Protein AF-A0A2E1PNI4-F1 (afdb_monomer_lite)

Secondary structure (DSSP, 8-state):
------SSSHHHHHHHGGGG--------SEEEE-S-EEEEEEETTEEEEEEEEEES-SEEETT-EEEEEETTT--EEEEEEEEEEEEEE-TTS-EEEEEEEEETTT-SEEEEEEESEE-

Structure (mmCIF, N/CA/C/O backbone):
data_AF-A0A2E1PNI4-F1
#
_entry.id   AF-A0A2E1PNI4-F1
#
loop_
_atom_site.group_PDB
_atom_site.id
_atom_site.type_symbol
_atom_site.label_atom_id
_atom_site.label_alt_id
_atom_site.label_comp_id
_atom_site.label_asym_id
_atom_site.label_entity_id
_atom_site.label_seq_id
_atom_site.pdbx_PDB_ins_code
_atom_site.Cartn_x
_atom_site.Cartn_y
_atom_site.Cartn_z
_atom_site.occupancy
_atom_site.B_iso_or_equiv
_atom_site.auth_seq_id
_atom_site.auth_comp_id
_atom_site.auth_asym_id
_atom_site.auth_atom_id
_atom_site.pdbx_PDB_model_num
ATOM 1 N N . MET A 1 1 ? -57.025 35.288 38.189 1.00 38.97 1 MET A N 1
ATOM 2 C CA . MET A 1 1 ? -56.447 35.385 36.830 1.00 38.97 1 MET A CA 1
ATOM 3 C C . MET A 1 1 ? -55.110 34.663 36.853 1.00 38.97 1 MET A C 1
ATOM 5 O O . MET A 1 1 ? -54.258 35.015 37.658 1.00 38.97 1 MET A O 1
ATOM 9 N N . ILE A 1 2 ? -55.004 33.559 36.115 1.00 41.50 2 ILE A N 1
ATOM 10 C CA . ILE A 1 2 ? -53.955 32.546 36.283 1.00 41.50 2 ILE A CA 1
ATOM 11 C C . ILE A 1 2 ? -52.630 33.051 35.703 1.00 41.50 2 ILE A C 1
ATOM 13 O O . ILE A 1 2 ? -52.537 33.434 34.539 1.00 41.50 2 ILE A O 1
ATOM 17 N N . ARG A 1 3 ? -51.607 33.043 36.558 1.00 42.03 3 ARG A N 1
ATOM 18 C CA . ARG A 1 3 ? -50.210 33.385 36.285 1.00 42.03 3 ARG A CA 1
ATOM 19 C C . ARG A 1 3 ? -49.607 32.257 35.438 1.00 42.03 3 ARG A C 1
ATOM 21 O O . ARG A 1 3 ? -49.389 31.171 35.958 1.00 42.03 3 ARG A O 1
ATOM 28 N N . SER A 1 4 ? -49.366 32.488 34.148 1.00 42.75 4 SER A N 1
ATOM 29 C CA . SER A 1 4 ? -48.754 31.477 33.270 1.00 42.75 4 SER A CA 1
ATOM 30 C C . SER A 1 4 ? -47.277 31.782 33.043 1.00 42.75 4 SER A C 1
ATOM 32 O O . SER A 1 4 ? -46.899 32.606 32.215 1.00 42.75 4 SER A O 1
ATOM 34 N N . TYR A 1 5 ? -46.454 31.108 33.844 1.00 50.91 5 TYR A N 1
ATOM 35 C CA . TYR A 1 5 ? -44.999 31.034 33.766 1.00 50.91 5 TYR A CA 1
ATOM 36 C C . TYR A 1 5 ? -44.622 29.865 32.846 1.00 50.91 5 TYR A C 1
ATOM 38 O O . TYR A 1 5 ? -44.386 28.767 33.327 1.00 50.91 5 TYR A O 1
ATOM 46 N N . VAL A 1 6 ? -44.591 30.048 31.524 1.00 50.16 6 VAL A N 1
ATOM 47 C CA . VAL A 1 6 ? -43.992 29.048 30.617 1.00 50.16 6 VAL A CA 1
ATOM 48 C C . VAL A 1 6 ? -43.446 29.760 29.377 1.00 50.16 6 VAL A C 1
ATOM 50 O O . VAL A 1 6 ? -44.154 29.951 28.395 1.00 50.16 6 VAL A O 1
ATOM 53 N N . LYS A 1 7 ? -42.187 30.206 29.417 1.00 47.91 7 LYS A N 1
ATOM 54 C CA . LYS A 1 7 ? -41.491 30.741 28.225 1.00 47.91 7 LYS A CA 1
ATOM 55 C C . LYS A 1 7 ? -40.039 30.272 28.068 1.00 47.91 7 LYS A C 1
ATOM 57 O O . LYS A 1 7 ? -39.371 30.711 27.144 1.00 47.91 7 LYS A O 1
ATOM 62 N N . GLY A 1 8 ? -39.555 29.383 28.940 1.00 50.75 8 GLY A N 1
ATOM 63 C CA . GLY A 1 8 ? -38.146 28.961 28.958 1.00 50.75 8 GLY A CA 1
ATOM 64 C C . GLY A 1 8 ? -37.874 27.524 28.507 1.00 50.75 8 GLY A C 1
ATOM 65 O O . GLY A 1 8 ? -36.736 27.196 28.202 1.00 50.75 8 GLY A O 1
ATOM 66 N N . THR A 1 9 ? -38.884 26.653 28.453 1.00 52.91 9 THR A N 1
ATOM 67 C CA . THR A 1 9 ? -38.644 25.202 28.361 1.00 52.91 9 THR A CA 1
ATOM 68 C C . THR A 1 9 ? -38.426 24.682 26.940 1.00 52.91 9 THR A C 1
ATOM 70 O O . THR A 1 9 ? -37.750 23.677 26.775 1.00 52.91 9 THR A O 1
ATOM 73 N N . TYR A 1 10 ? -38.935 25.360 25.906 1.00 53.97 10 TYR A N 1
ATOM 74 C CA . TYR A 1 10 ? -38.826 24.886 24.515 1.00 53.97 10 TYR A CA 1
ATOM 75 C C . TYR A 1 10 ? -37.471 25.178 23.852 1.00 53.97 10 TYR A C 1
ATOM 77 O O . TYR A 1 10 ? -37.061 24.448 22.955 1.00 53.97 10 TYR A O 1
ATOM 85 N N . LEU A 1 11 ? -36.745 26.201 24.317 1.00 53.97 11 LEU A N 1
ATOM 86 C CA . LEU A 1 11 ? -35.419 26.553 23.787 1.00 53.97 11 LEU A CA 1
ATOM 87 C C . LEU A 1 11 ? -34.335 25.534 24.173 1.00 53.97 11 LEU A C 1
ATOM 89 O O . LEU A 1 11 ? -33.360 25.376 23.446 1.00 53.97 11 LEU A O 1
ATOM 93 N N . PHE A 1 12 ? -34.528 24.801 25.273 1.00 55.56 12 PHE A N 1
ATOM 94 C CA . PHE A 1 12 ? -33.578 23.787 25.734 1.00 55.56 12 PHE A CA 1
ATOM 95 C C . PHE A 1 12 ? -33.604 22.514 24.867 1.00 55.56 12 PHE A C 1
ATOM 97 O O . PHE A 1 12 ? -32.563 21.915 24.612 1.00 55.56 12 PHE A O 1
ATOM 104 N N . TYR A 1 13 ? -34.774 22.131 24.341 1.00 55.56 13 TYR A N 1
ATOM 105 C CA . TYR A 1 13 ? -34.920 20.925 23.513 1.00 55.56 13 TYR A CA 1
ATOM 106 C C . TYR A 1 13 ? -34.339 21.078 22.102 1.00 55.56 13 TYR A C 1
ATOM 108 O O . TYR A 1 13 ? -33.842 20.103 21.544 1.00 55.56 13 TYR A O 1
ATOM 116 N N . ILE A 1 14 ? -34.334 22.294 21.544 1.00 58.03 14 ILE A N 1
ATOM 117 C CA . ILE A 1 14 ? -33.698 22.571 20.244 1.00 58.03 14 ILE A CA 1
ATOM 118 C C . ILE A 1 14 ? -32.174 22.423 20.352 1.00 58.03 14 ILE A C 1
ATOM 120 O O . ILE A 1 14 ? -31.546 21.898 19.440 1.00 58.03 14 ILE A O 1
ATOM 124 N N . PHE A 1 15 ? -31.582 22.814 21.484 1.00 54.69 15 PHE A N 1
ATOM 125 C CA . PHE A 1 15 ? -30.140 22.688 21.713 1.00 54.69 15 PHE A CA 1
ATOM 126 C C . PHE A 1 15 ? -29.693 21.228 21.899 1.00 54.69 15 PHE A C 1
ATOM 128 O O . PHE A 1 15 ? -28.596 20.858 21.490 1.00 54.69 15 PHE A O 1
ATOM 135 N N . LEU A 1 16 ? -30.559 20.376 22.460 1.00 54.97 16 LEU A N 1
ATOM 136 C CA . LEU A 1 16 ? -30.258 18.960 22.689 1.00 54.97 16 LEU A CA 1
ATOM 137 C C .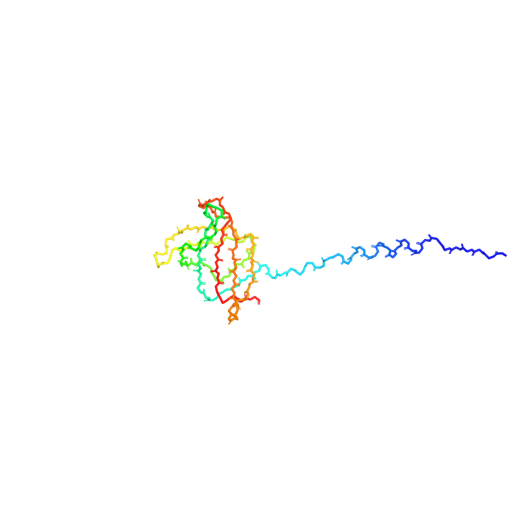 LEU A 1 16 ? -30.252 18.127 21.391 1.00 54.97 16 LEU A C 1
ATOM 139 O O . LEU A 1 16 ? -29.543 17.128 21.309 1.00 54.97 16 LEU A O 1
ATOM 143 N N . ALA A 1 17 ? -30.988 18.559 20.361 1.00 56.94 17 ALA A N 1
ATOM 144 C CA . ALA A 1 17 ? -31.028 17.892 19.058 1.00 56.94 17 ALA A CA 1
ATOM 145 C C . ALA A 1 17 ? -29.733 18.066 18.236 1.00 56.94 17 ALA A C 1
ATOM 147 O O . ALA A 1 17 ? -29.477 17.274 17.333 1.00 56.94 17 ALA A O 1
ATOM 148 N N . PHE A 1 18 ? -28.891 19.055 18.566 1.00 55.34 18 PHE A N 1
ATOM 149 C CA . PHE A 1 18 ? -27.601 19.272 17.896 1.00 55.34 18 PHE A CA 1
ATOM 150 C C . PHE A 1 18 ? -26.469 18.375 18.418 1.00 55.34 18 PHE A C 1
ATOM 152 O O . PHE A 1 18 ? -25.446 18.254 17.752 1.00 55.34 18 PHE A O 1
ATOM 159 N N . LEU A 1 19 ? -26.637 17.713 19.569 1.00 52.59 19 LEU A N 1
ATOM 160 C CA . LEU A 1 19 ? -25.599 16.847 20.149 1.00 52.59 19 LEU A CA 1
ATOM 161 C C . LEU A 1 19 ? -25.609 15.412 19.598 1.00 52.59 19 LEU A C 1
ATOM 163 O O . LEU A 1 19 ? -24.754 14.615 19.967 1.00 52.59 19 LEU A O 1
ATOM 167 N N . ILE A 1 20 ? -26.544 15.082 18.703 1.00 52.91 20 ILE A N 1
ATOM 168 C CA . ILE A 1 20 ? -26.611 13.779 18.018 1.00 52.91 20 ILE A CA 1
ATOM 169 C C . ILE A 1 20 ? -25.896 13.831 16.652 1.00 52.91 20 ILE A C 1
ATOM 171 O O . ILE A 1 20 ? -26.121 12.973 15.798 1.00 52.91 20 ILE A O 1
ATOM 175 N N . SER A 1 21 ? -25.056 14.849 16.408 1.00 48.41 21 SER A N 1
ATOM 176 C CA . SER A 1 21 ? -24.229 14.909 15.198 1.00 48.41 21 SER A CA 1
ATOM 177 C C . SER A 1 21 ? -23.370 13.649 15.090 1.00 48.41 21 SER A C 1
ATOM 179 O O . SER A 1 21 ? -22.818 13.219 16.101 1.00 48.41 21 SER A O 1
ATOM 181 N N . CYS A 1 22 ? -23.284 13.092 13.876 1.00 55.47 22 CYS A N 1
ATOM 182 C CA . CYS A 1 22 ? -22.566 11.878 13.488 1.00 55.47 22 CYS A CA 1
ATOM 183 C C . CYS A 1 22 ? -21.552 11.365 14.517 1.00 55.47 22 CYS A C 1
ATOM 185 O O . CYS A 1 22 ? -20.445 11.885 14.632 1.00 55.47 22 CYS A O 1
ATOM 187 N N . SER A 1 23 ? -21.897 10.258 15.174 1.00 48.69 23 SER A N 1
ATOM 188 C CA . SER A 1 23 ? -20.887 9.264 15.521 1.00 48.69 23 SER A CA 1
ATOM 189 C C . SER A 1 23 ? -20.300 8.779 14.199 1.00 48.69 23 SER A C 1
ATOM 191 O O . SER A 1 23 ? -20.839 7.863 13.577 1.00 48.69 23 SER A O 1
ATOM 193 N N . GLU A 1 24 ? -19.245 9.437 13.730 1.00 50.84 24 GLU A N 1
ATOM 194 C CA . GLU A 1 24 ? -18.378 8.884 12.703 1.00 50.84 24 GLU A CA 1
ATOM 195 C C . GLU A 1 24 ? -17.905 7.549 13.278 1.00 50.84 24 GLU A C 1
ATOM 197 O O . GLU A 1 24 ? -17.204 7.509 14.292 1.00 50.84 24 GLU A O 1
ATOM 202 N N . ASN A 1 25 ? -18.417 6.439 12.732 1.00 47.16 25 ASN A N 1
ATOM 203 C CA . ASN A 1 25 ? -17.861 5.131 13.029 1.00 47.16 25 ASN A CA 1
ATOM 204 C C . ASN A 1 25 ? -16.380 5.277 12.707 1.00 47.16 25 ASN A C 1
ATOM 206 O O . ASN A 1 25 ? -16.038 5.400 11.531 1.00 47.16 25 ASN A O 1
ATOM 210 N N . GLN A 1 26 ? -15.523 5.327 13.728 1.00 49.75 26 GLN A N 1
ATOM 211 C CA . GLN A 1 26 ? -14.089 5.194 13.536 1.00 49.75 26 GLN A CA 1
ATOM 212 C C . GLN A 1 26 ? -13.894 3.776 13.013 1.00 49.75 26 GLN A C 1
ATOM 214 O O . GLN A 1 26 ? -13.717 2.825 13.775 1.00 49.75 26 GLN A O 1
ATOM 219 N N . ALA A 1 27 ? -14.068 3.609 11.702 1.00 55.31 27 ALA A N 1
ATOM 220 C CA . ALA A 1 27 ? -13.713 2.400 11.005 1.00 55.31 27 ALA A CA 1
ATOM 221 C C . ALA A 1 27 ? -12.268 2.139 11.408 1.00 55.31 27 ALA A C 1
ATOM 223 O O . ALA A 1 27 ? -11.451 3.046 11.302 1.00 55.31 27 ALA A O 1
ATOM 224 N N . SER A 1 28 ? -11.984 0.948 11.945 1.00 62.88 28 SER A N 1
ATOM 225 C CA . SER A 1 28 ? -10.638 0.573 12.385 1.00 62.88 28 SER A CA 1
ATOM 226 C C . SER A 1 28 ? -9.610 1.104 11.386 1.00 62.88 28 SER A C 1
ATOM 228 O O . SER A 1 28 ? -9.592 0.648 10.238 1.00 62.88 28 SER A O 1
ATOM 230 N N . ASN A 1 29 ? -8.793 2.070 11.822 1.00 81.19 29 ASN A N 1
ATOM 231 C CA . ASN A 1 29 ? -7.776 2.734 10.998 1.00 81.19 29 ASN A CA 1
ATOM 232 C C . ASN A 1 29 ? -6.622 1.798 10.643 1.00 81.19 29 ASN A C 1
ATOM 234 O O . ASN A 1 29 ? -5.682 2.220 9.984 1.00 81.19 29 ASN A O 1
ATOM 238 N N . LYS A 1 30 ? -6.705 0.544 11.094 1.00 91.56 30 LYS A N 1
ATOM 239 C CA . LYS A 1 30 ? -5.782 -0.538 10.828 1.00 91.56 30 LYS A CA 1
ATOM 240 C C . LYS A 1 30 ? -6.417 -1.574 9.910 1.00 91.56 30 LYS A C 1
ATOM 242 O O . LYS A 1 30 ? -7.601 -1.906 10.057 1.00 91.56 30 LYS A O 1
ATOM 247 N N . VAL A 1 31 ? -5.603 -2.123 9.017 1.00 94.81 31 VAL A N 1
ATOM 248 C CA . VAL A 1 31 ? -5.930 -3.297 8.211 1.00 94.81 31 VAL A CA 1
ATOM 249 C C . VAL A 1 31 ? -4.751 -4.258 8.135 1.00 94.81 31 VAL A C 1
ATOM 251 O O . VAL A 1 31 ? -3.599 -3.848 8.258 1.00 94.81 31 VAL A O 1
ATOM 254 N N . SER A 1 32 ? -5.048 -5.536 7.938 1.00 96.50 32 SER A N 1
ATOM 255 C CA . SER A 1 32 ? -4.079 -6.590 7.626 1.00 96.50 32 SER A CA 1
ATOM 256 C C . SER A 1 32 ? -4.514 -7.347 6.380 1.00 96.50 32 SER A C 1
ATOM 258 O O . SER A 1 32 ? -5.693 -7.314 6.032 1.00 96.50 32 SER A O 1
ATOM 260 N N . TRP A 1 33 ? -3.587 -8.016 5.708 1.00 96.38 33 TRP A N 1
ATOM 261 C CA . TRP A 1 33 ? -3.852 -8.786 4.494 1.00 96.38 33 TRP A CA 1
ATOM 262 C C . TRP A 1 33 ? -2.942 -10.012 4.423 1.00 96.38 33 TRP A C 1
ATOM 264 O O . TRP A 1 33 ? -1.850 -10.022 4.994 1.00 96.38 33 TRP A O 1
ATOM 274 N N . GLU A 1 34 ? -3.404 -11.041 3.718 1.00 96.31 34 GLU A N 1
ATOM 275 C CA . GLU A 1 34 ? -2.645 -12.278 3.477 1.00 96.31 34 GLU A CA 1
ATOM 276 C C . GLU A 1 34 ? -2.380 -12.527 1.985 1.00 96.31 34 GLU A C 1
ATOM 278 O O . GLU A 1 34 ? -1.533 -13.353 1.644 1.00 96.31 34 GLU A O 1
ATOM 283 N N . GLY A 1 35 ? -3.089 -11.812 1.107 1.00 94.12 35 GLY A N 1
ATOM 284 C CA . GLY A 1 35 ? -3.041 -12.008 -0.334 1.00 94.12 35 GLY A CA 1
ATOM 285 C C . GLY A 1 35 ? -2.033 -11.113 -1.051 1.00 94.12 35 GLY A C 1
ATOM 286 O O . GLY A 1 35 ? -1.283 -10.333 -0.457 1.00 94.12 35 GLY A O 1
ATOM 287 N N . ASP A 1 36 ? -2.055 -11.221 -2.378 1.00 94.44 36 ASP A N 1
ATOM 288 C CA . ASP A 1 36 ? -1.151 -10.494 -3.265 1.00 94.44 36 ASP A CA 1
ATOM 289 C C . ASP A 1 36 ? -1.348 -8.976 -3.202 1.00 94.44 36 ASP A C 1
ATOM 291 O O . ASP A 1 36 ? -2.439 -8.471 -2.908 1.00 94.44 36 ASP A O 1
ATOM 295 N N . SER A 1 37 ? -0.277 -8.253 -3.535 1.00 95.31 37 SER A N 1
ATOM 296 C CA . SER A 1 37 ? -0.230 -6.793 -3.540 1.00 95.31 37 SER A CA 1
ATOM 297 C C . SER A 1 37 ? 0.117 -6.255 -4.929 1.00 95.31 37 SER A C 1
ATOM 299 O O . SER A 1 37 ? 1.043 -6.739 -5.581 1.00 95.31 37 SER A O 1
ATOM 301 N N . PHE A 1 38 ? -0.604 -5.227 -5.373 1.00 95.62 38 PHE A N 1
ATOM 302 C CA . PHE A 1 38 ? -0.411 -4.586 -6.675 1.00 95.62 38 PHE A CA 1
ATOM 303 C C . PHE A 1 38 ? -0.254 -3.084 -6.505 1.00 95.62 38 PHE A C 1
ATOM 305 O O . PHE A 1 38 ? -1.102 -2.438 -5.885 1.00 95.62 38 PHE A O 1
ATOM 312 N N . TYR A 1 39 ? 0.815 -2.528 -7.069 1.00 94.62 39 TYR A N 1
ATOM 313 C CA . TYR A 1 39 ? 1.046 -1.096 -7.025 1.00 94.62 39 TYR A CA 1
ATOM 314 C C . TYR A 1 39 ? 0.284 -0.383 -8.138 1.00 94.62 39 TYR A C 1
ATOM 316 O O . TYR A 1 39 ? 0.311 -0.808 -9.294 1.00 94.62 39 TYR A O 1
ATOM 324 N N . VAL A 1 40 ? -0.405 0.697 -7.775 1.00 94.19 40 VAL A N 1
ATOM 325 C CA . VAL A 1 40 ? -1.142 1.547 -8.699 1.00 94.19 40 VAL A CA 1
ATOM 326 C C . VAL A 1 40 ? -0.623 2.970 -8.590 1.00 94.19 40 VAL A C 1
ATOM 328 O O . VAL A 1 40 ? -0.806 3.635 -7.566 1.00 94.19 40 VAL A O 1
ATOM 331 N N . ASN A 1 41 ? 0.003 3.439 -9.666 1.00 90.06 41 ASN A N 1
ATOM 332 C CA . ASN A 1 41 ? 0.475 4.811 -9.774 1.00 90.06 41 ASN A CA 1
ATOM 333 C C . ASN A 1 41 ? -0.572 5.681 -10.486 1.00 90.06 41 ASN A C 1
ATOM 335 O O . ASN A 1 41 ? -1.405 5.190 -11.259 1.00 90.06 41 ASN A O 1
ATOM 339 N N . ARG A 1 42 ? -0.523 6.985 -10.208 1.00 86.44 42 ARG A N 1
ATOM 340 C CA . ARG A 1 42 ? -1.212 8.009 -10.986 1.00 86.44 42 ARG A CA 1
ATOM 341 C C . ARG A 1 42 ? -0.299 8.567 -12.078 1.00 86.44 42 ARG A C 1
ATOM 343 O O . ARG A 1 42 ? 0.659 9.279 -11.782 1.00 86.44 42 ARG A O 1
ATOM 350 N N . GLU A 1 43 ? -0.696 8.380 -13.329 1.00 83.88 43 GLU A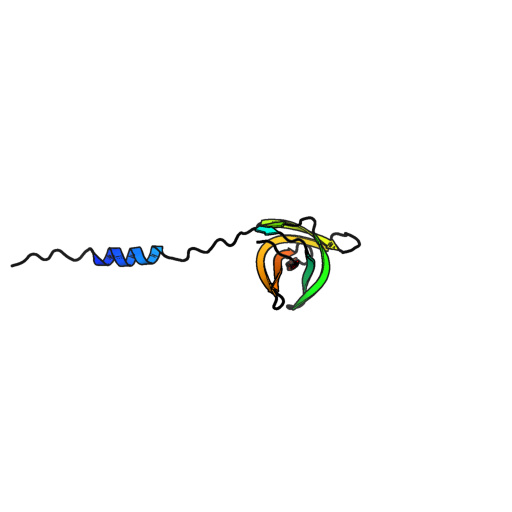 N 1
ATOM 351 C CA . GLU A 1 43 ? -0.017 8.886 -14.522 1.00 83.88 43 GLU A CA 1
ATOM 352 C C . GLU A 1 43 ? -1.008 9.614 -15.435 1.00 83.88 43 GLU A C 1
ATOM 354 O O . GLU A 1 43 ? -2.001 9.036 -15.869 1.00 83.88 43 GLU A O 1
ATOM 359 N N . ASN A 1 44 ? -0.730 10.881 -15.771 1.00 84.94 44 ASN A N 1
ATOM 360 C CA . ASN A 1 44 ? -1.576 11.701 -16.658 1.00 84.94 44 ASN A CA 1
ATOM 361 C C . ASN A 1 44 ? -3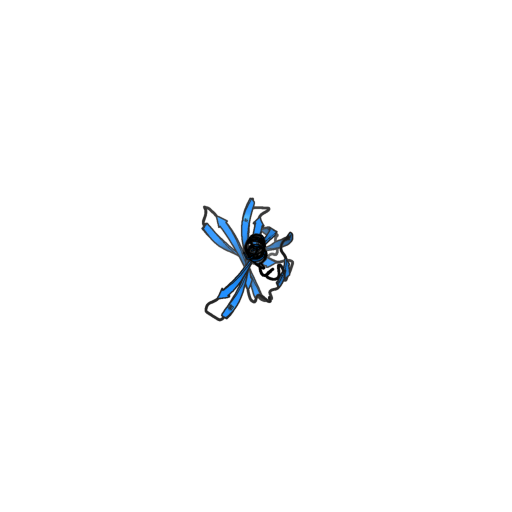.067 11.709 -16.259 1.00 84.94 44 ASN A C 1
ATOM 363 O O . ASN A 1 44 ? -3.941 11.574 -17.109 1.00 84.94 44 ASN A O 1
ATOM 367 N N . ASP A 1 45 ? -3.344 11.845 -14.959 1.00 82.56 45 ASP A N 1
ATOM 368 C CA . ASP A 1 45 ? -4.694 11.811 -14.370 1.00 82.56 45 ASP A CA 1
ATOM 369 C C . ASP A 1 45 ? -5.442 10.470 -14.463 1.00 82.56 45 ASP A C 1
ATOM 371 O O . ASP A 1 45 ? -6.616 10.390 -14.099 1.00 82.56 45 ASP A O 1
ATOM 375 N N . GLU A 1 46 ? -4.755 9.393 -14.840 1.00 86.25 46 GLU A N 1
ATOM 376 C CA . GLU A 1 46 ? -5.279 8.030 -14.821 1.00 86.25 46 GLU A CA 1
ATOM 377 C C . GLU A 1 46 ? -4.533 7.179 -13.789 1.00 86.25 46 GLU A C 1
ATOM 379 O O . GLU A 1 46 ? -3.324 7.309 -13.615 1.00 86.25 46 GLU A O 1
ATOM 384 N N . TYR A 1 47 ? -5.249 6.277 -13.115 1.00 84.94 47 TYR A N 1
ATOM 385 C CA . TYR A 1 47 ? -4.632 5.276 -12.245 1.00 84.94 47 TYR A CA 1
ATOM 386 C C . TYR A 1 47 ? -4.375 3.994 -13.028 1.00 84.94 47 TYR A C 1
ATOM 388 O O . TYR A 1 47 ? -5.302 3.427 -13.617 1.00 84.94 47 TYR A O 1
ATOM 396 N N . LYS A 1 48 ? -3.123 3.534 -13.031 1.00 85.44 48 LYS A N 1
ATOM 397 C CA . LYS A 1 48 ? -2.692 2.337 -13.761 1.00 85.44 48 LYS A CA 1
ATOM 398 C C . LYS A 1 48 ? -1.981 1.384 -12.824 1.00 85.44 48 LYS A C 1
ATOM 400 O O . LYS A 1 48 ? -1.138 1.793 -12.031 1.00 85.44 48 LYS A O 1
ATOM 405 N N . ILE A 1 49 ? -2.365 0.109 -12.902 1.00 84.75 49 ILE A N 1
ATOM 406 C CA . ILE A 1 49 ? -1.619 -0.954 -12.232 1.00 84.75 49 ILE A CA 1
ATOM 407 C C . ILE A 1 49 ? -0.265 -1.019 -12.922 1.00 84.75 49 ILE A C 1
ATOM 409 O O .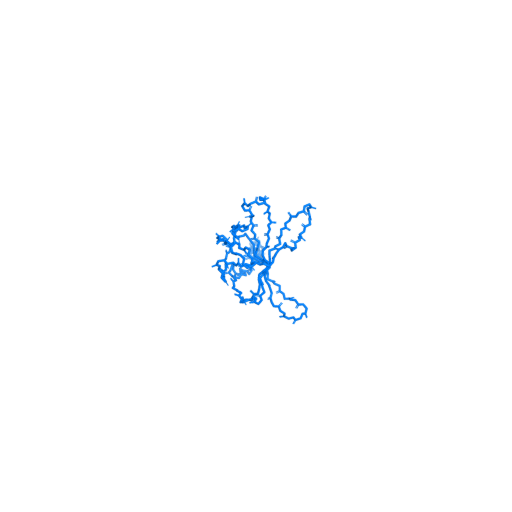 ILE A 1 49 ? -0.208 -1.266 -14.126 1.00 84.75 49 ILE A O 1
ATOM 413 N N . ASP A 1 50 ? 0.783 -0.779 -12.150 1.00 78.12 50 ASP A N 1
ATOM 414 C CA . ASP A 1 50 ? 2.148 -0.736 -12.650 1.00 78.12 50 ASP A CA 1
ATOM 415 C C . ASP A 1 50 ? 2.766 -2.139 -12.537 1.00 78.12 50 ASP A C 1
ATOM 417 O O . ASP A 1 50 ? 3.032 -2.796 -13.544 1.00 78.12 50 ASP A O 1
ATOM 421 N N . TYR A 1 51 ? 2.850 -2.680 -11.312 1.00 78.12 51 TYR A N 1
ATOM 422 C CA . TYR A 1 51 ? 3.473 -3.983 -11.044 1.00 78.12 51 TYR A CA 1
ATOM 423 C C . TYR A 1 51 ? 2.806 -4.762 -9.905 1.00 78.12 51 TYR A C 1
ATOM 425 O O . TYR A 1 51 ? 2.174 -4.198 -9.007 1.00 78.12 51 TYR A O 1
ATOM 433 N N . SER A 1 52 ? 3.015 -6.083 -9.907 1.00 92.31 52 SER A N 1
ATOM 434 C CA . SER A 1 52 ? 2.917 -6.885 -8.682 1.00 92.31 52 SER A CA 1
ATOM 435 C C . SER A 1 52 ? 4.061 -6.493 -7.755 1.00 92.31 52 SER A C 1
ATOM 437 O O . SER A 1 52 ? 5.197 -6.335 -8.203 1.00 92.31 52 SER A O 1
ATOM 439 N N . VAL A 1 53 ? 3.774 -6.355 -6.465 1.00 94.38 53 VAL A N 1
ATOM 440 C CA . VAL A 1 53 ? 4.742 -5.848 -5.490 1.00 94.38 53 VAL A CA 1
ATOM 441 C C . VAL A 1 53 ? 4.792 -6.700 -4.239 1.00 94.38 53 VAL A C 1
ATOM 443 O O . VAL A 1 53 ? 3.865 -7.439 -3.919 1.00 94.38 53 VAL A O 1
ATOM 446 N N . THR A 1 54 ? 5.900 -6.583 -3.519 1.00 94.19 54 THR A N 1
ATOM 447 C CA . THR A 1 54 ? 6.028 -7.065 -2.143 1.00 94.19 54 THR A CA 1
ATOM 448 C C . THR A 1 54 ? 6.046 -5.862 -1.210 1.00 94.19 54 THR A C 1
ATOM 450 O O . THR A 1 54 ? 6.648 -4.843 -1.534 1.00 94.19 54 THR A O 1
ATOM 453 N N . LEU A 1 55 ? 5.399 -5.976 -0.054 1.00 94.12 55 LEU A N 1
ATOM 454 C CA . LEU A 1 55 ? 5.439 -4.969 1.008 1.00 94.12 55 LEU A CA 1
ATOM 455 C C . LEU A 1 55 ? 6.319 -5.479 2.157 1.00 94.12 55 LEU A C 1
ATOM 457 O O . LEU A 1 55 ? 6.393 -6.686 2.389 1.00 94.12 55 LEU A O 1
ATOM 461 N N . ASP A 1 56 ? 6.982 -4.580 2.888 1.00 93.25 56 ASP A N 1
ATOM 462 C CA . ASP A 1 56 ? 7.736 -4.934 4.108 1.00 93.25 56 ASP A CA 1
ATOM 463 C C . ASP A 1 56 ? 6.842 -5.330 5.290 1.00 93.25 56 ASP A C 1
ATOM 465 O O . ASP A 1 56 ? 7.324 -5.870 6.289 1.00 93.25 56 ASP A O 1
ATOM 469 N N . VAL A 1 57 ? 5.540 -5.080 5.175 1.00 94.31 57 VAL A N 1
ATOM 470 C CA . VAL A 1 57 ? 4.534 -5.344 6.200 1.00 94.31 57 VAL A CA 1
ATOM 471 C C . VAL A 1 57 ? 3.345 -6.117 5.630 1.00 94.31 57 VAL A C 1
ATOM 473 O O . VAL A 1 57 ? 3.065 -6.071 4.437 1.00 94.31 57 VAL A O 1
ATOM 476 N N . THR A 1 58 ? 2.605 -6.795 6.509 1.00 95.50 58 THR A N 1
ATOM 477 C CA . THR A 1 58 ? 1.308 -7.442 6.207 1.00 95.50 58 THR A CA 1
ATOM 478 C C . THR A 1 58 ? 0.136 -6.775 6.934 1.00 95.50 58 THR A C 1
ATOM 480 O O . THR A 1 58 ? -0.989 -7.276 6.947 1.00 95.50 58 THR A O 1
ATOM 483 N N . SER A 1 59 ? 0.395 -5.644 7.594 1.00 95.88 59 SER A N 1
ATOM 484 C CA . SER A 1 59 ? -0.623 -4.808 8.222 1.00 95.88 59 SER A CA 1
ATOM 485 C C . SER A 1 59 ? -0.160 -3.362 8.286 1.00 95.88 59 SER A C 1
ATOM 487 O O . SER A 1 59 ? 1.033 -3.110 8.440 1.00 95.88 59 SER A O 1
ATOM 489 N N . THR A 1 60 ? -1.094 -2.421 8.225 1.00 95.62 60 THR A N 1
ATOM 490 C CA . THR A 1 60 ? -0.806 -0.987 8.289 1.00 95.62 60 THR A CA 1
ATOM 491 C C . THR A 1 60 ? -1.943 -0.232 8.956 1.00 95.62 60 THR A C 1
ATOM 493 O O . THR A 1 60 ? -3.067 -0.734 9.044 1.00 95.62 60 THR A O 1
ATOM 496 N N . GLU A 1 61 ? -1.643 0.974 9.418 1.00 94.44 61 GLU A N 1
ATOM 497 C CA . GLU A 1 61 ? -2.628 1.948 9.861 1.00 94.44 61 GLU A CA 1
ATOM 498 C C . GLU A 1 61 ? -2.281 3.351 9.355 1.00 94.44 61 GLU A C 1
ATOM 500 O O . GLU A 1 61 ? -1.137 3.624 8.977 1.00 94.44 61 GLU A O 1
ATOM 505 N N . ILE A 1 62 ? -3.276 4.238 9.329 1.00 94.06 62 ILE A N 1
ATOM 506 C CA . ILE A 1 62 ? -3.088 5.635 8.912 1.00 94.06 62 ILE A CA 1
ATOM 507 C C . ILE A 1 62 ? -1.965 6.284 9.739 1.00 94.06 62 ILE A C 1
ATOM 509 O O . ILE A 1 62 ? -1.937 6.174 10.963 1.00 94.06 62 ILE A O 1
ATOM 513 N N . GLY A 1 63 ? -1.045 6.965 9.057 1.00 92.69 63 GLY A N 1
ATOM 514 C CA . GLY A 1 63 ? 0.134 7.618 9.626 1.00 92.69 63 GLY A CA 1
ATOM 515 C C . GLY A 1 63 ? 1.386 6.738 9.696 1.00 92.69 63 GLY A C 1
ATOM 516 O O . GLY A 1 63 ? 2.450 7.231 10.073 1.00 92.69 63 GLY A O 1
ATOM 517 N N . THR A 1 64 ? 1.299 5.452 9.339 1.00 93.75 64 THR A N 1
ATOM 518 C CA . THR A 1 64 ? 2.483 4.581 9.265 1.00 93.75 64 THR A CA 1
ATOM 519 C C . THR A 1 64 ? 3.172 4.674 7.911 1.00 93.75 64 THR A C 1
ATOM 521 O O . THR A 1 64 ? 2.546 4.995 6.901 1.00 93.75 64 THR A O 1
ATOM 524 N N . LYS A 1 65 ? 4.480 4.390 7.896 1.00 94.62 65 LYS A N 1
ATOM 525 C CA . LYS A 1 65 ? 5.240 4.263 6.655 1.00 94.62 65 LYS A CA 1
ATOM 526 C C . LYS A 1 65 ? 5.298 2.813 6.189 1.00 94.62 65 LYS A C 1
ATOM 528 O O . LYS A 1 65 ? 5.499 1.929 7.019 1.00 94.62 65 LYS A O 1
ATOM 533 N N . ILE A 1 66 ? 5.175 2.596 4.883 1.00 94.88 66 ILE A N 1
ATOM 534 C CA . ILE A 1 66 ? 5.358 1.288 4.240 1.00 94.88 66 ILE A CA 1
ATOM 535 C C . ILE A 1 66 ? 6.353 1.404 3.089 1.00 94.88 66 ILE A C 1
ATOM 537 O O . ILE A 1 66 ? 6.354 2.405 2.369 1.00 94.88 66 ILE A O 1
ATOM 541 N N . ASN A 1 67 ? 7.184 0.381 2.906 1.00 95.06 67 ASN A N 1
ATOM 542 C CA . ASN A 1 67 ? 8.093 0.288 1.769 1.00 95.06 67 ASN A CA 1
ATOM 543 C C . ASN A 1 67 ? 7.529 -0.681 0.731 1.00 95.06 67 ASN A C 1
ATOM 545 O O . ASN A 1 67 ? 7.025 -1.757 1.066 1.00 95.06 67 ASN A O 1
ATOM 549 N N . ILE A 1 68 ? 7.640 -0.301 -0.538 1.00 94.50 68 ILE A N 1
ATOM 550 C CA . ILE A 1 68 ? 7.100 -1.054 -1.665 1.00 94.50 68 ILE A CA 1
ATOM 551 C C . ILE A 1 68 ? 8.262 -1.542 -2.505 1.00 94.50 68 ILE A C 1
ATOM 553 O O . ILE A 1 68 ? 9.111 -0.761 -2.940 1.00 94.50 68 ILE A O 1
ATOM 557 N N . PHE A 1 69 ? 8.284 -2.847 -2.736 1.00 94.56 69 PHE A N 1
ATOM 558 C CA . PHE A 1 69 ? 9.357 -3.518 -3.441 1.00 94.56 69 PHE A CA 1
ATOM 559 C C . PHE A 1 69 ? 8.853 -4.134 -4.739 1.00 94.56 69 PHE A C 1
ATOM 561 O O . PHE A 1 69 ? 7.756 -4.701 -4.781 1.00 94.56 69 PHE A O 1
ATOM 568 N N . SER A 1 70 ? 9.683 -4.088 -5.777 1.00 92.44 70 SER A N 1
ATOM 569 C CA . SER A 1 70 ? 9.459 -4.856 -6.995 1.00 92.44 70 SER A CA 1
ATOM 570 C C . SER A 1 70 ? 9.394 -6.346 -6.671 1.00 92.44 70 SER A C 1
ATOM 572 O O . SER A 1 70 ? 10.075 -6.853 -5.773 1.00 92.44 70 SER A O 1
ATOM 574 N N . PHE A 1 71 ? 8.562 -7.066 -7.412 1.00 88.88 71 PHE A N 1
ATOM 575 C CA . PHE A 1 71 ? 8.538 -8.517 -7.381 1.00 88.88 71 PHE A CA 1
ATOM 576 C C . PHE A 1 71 ? 8.994 -9.064 -8.740 1.00 88.88 71 PHE A C 1
ATOM 578 O O . PHE A 1 71 ? 8.420 -8.653 -9.751 1.00 88.88 71 PHE A O 1
ATOM 585 N N . PRO A 1 72 ? 9.917 -10.047 -8.780 1.00 87.31 72 PRO A N 1
ATOM 586 C CA . PRO A 1 72 ? 10.553 -10.751 -7.654 1.00 87.31 72 PRO A CA 1
ATOM 587 C C . PRO A 1 72 ? 11.869 -10.142 -7.123 1.00 87.31 72 PRO A C 1
ATOM 589 O O . PRO A 1 72 ? 12.407 -10.661 -6.145 1.00 87.31 72 PRO A O 1
ATOM 592 N N . GLU A 1 73 ? 12.414 -9.096 -7.747 1.00 85.69 73 GLU A N 1
ATOM 593 C CA . GLU A 1 73 ? 13.790 -8.612 -7.524 1.00 85.69 73 GLU A CA 1
ATOM 594 C C . GLU A 1 73 ? 14.004 -7.939 -6.157 1.00 85.69 73 GLU A C 1
ATOM 596 O O . GLU A 1 73 ? 15.136 -7.877 -5.675 1.00 85.69 73 GLU A O 1
ATOM 601 N N . ARG A 1 74 ? 12.921 -7.503 -5.498 1.00 87.06 74 ARG A N 1
ATOM 602 C CA . ARG A 1 74 ? 12.908 -6.825 -4.190 1.00 87.06 74 ARG A CA 1
ATOM 603 C C . ARG A 1 74 ? 13.705 -5.521 -4.145 1.00 87.06 74 ARG A C 1
ATOM 605 O O . ARG A 1 74 ? 14.253 -5.157 -3.103 1.00 87.06 74 ARG A O 1
ATOM 612 N N . GLU A 1 75 ? 13.749 -4.798 -5.254 1.00 92.12 75 GLU A N 1
ATOM 613 C CA . GLU A 1 75 ? 14.262 -3.430 -5.276 1.00 92.12 75 GLU A CA 1
ATOM 614 C C . GLU A 1 75 ? 13.187 -2.476 -4.753 1.00 92.12 75 GLU A C 1
ATOM 616 O O . GLU A 1 75 ? 12.002 -2.699 -4.988 1.00 92.12 75 GLU A O 1
ATOM 621 N N . ILE A 1 76 ? 13.574 -1.421 -4.031 1.00 91.56 76 ILE A N 1
ATOM 622 C CA . ILE A 1 76 ? 12.610 -0.412 -3.569 1.00 91.56 76 ILE A CA 1
ATOM 623 C C . ILE A 1 76 ? 12.093 0.345 -4.792 1.00 91.56 76 ILE A C 1
ATOM 625 O O . ILE A 1 76 ? 12.875 1.005 -5.476 1.00 91.56 76 ILE A O 1
ATOM 629 N N . ILE A 1 77 ? 10.786 0.269 -5.035 1.00 91.06 77 ILE A N 1
ATOM 630 C CA . ILE A 1 77 ? 10.123 1.016 -6.110 1.00 91.06 77 ILE A CA 1
ATOM 631 C C . ILE A 1 77 ? 9.405 2.258 -5.602 1.00 91.06 77 ILE A C 1
ATOM 633 O O . ILE A 1 77 ? 9.129 3.149 -6.394 1.00 91.06 77 ILE A O 1
ATOM 637 N N . ASP A 1 78 ? 9.063 2.299 -4.313 1.00 92.38 78 ASP A N 1
ATOM 638 C CA . ASP A 1 78 ? 8.451 3.454 -3.668 1.00 92.38 78 ASP A CA 1
ATOM 639 C C . ASP A 1 78 ? 8.382 3.268 -2.148 1.00 92.38 78 ASP A C 1
ATOM 641 O O . ASP A 1 78 ? 8.639 2.185 -1.613 1.00 92.38 78 ASP A O 1
ATOM 645 N N . ASN A 1 79 ? 7.978 4.320 -1.449 1.00 92.75 79 ASN A N 1
ATOM 646 C CA . ASN A 1 79 ? 7.550 4.240 -0.065 1.00 92.75 79 ASN A CA 1
ATOM 647 C C . ASN A 1 79 ? 6.442 5.269 0.212 1.00 92.75 79 ASN A C 1
ATOM 649 O O . ASN A 1 79 ? 6.436 6.355 -0.372 1.00 92.75 79 ASN A O 1
ATOM 653 N N . PHE A 1 80 ? 5.501 4.913 1.091 1.00 89.19 80 PHE A N 1
ATOM 654 C CA . PHE A 1 80 ? 4.352 5.755 1.437 1.00 89.19 80 PHE A CA 1
ATOM 655 C C . PHE A 1 80 ? 4.310 6.088 2.908 1.00 89.19 80 PHE A C 1
ATOM 657 O O . PHE A 1 80 ? 4.573 5.230 3.742 1.00 89.19 80 PHE A O 1
ATOM 664 N N . SER A 1 81 ? 3.843 7.300 3.206 1.00 92.50 81 SER A N 1
ATOM 665 C CA . SER A 1 81 ? 3.079 7.579 4.422 1.00 92.50 81 SER A CA 1
ATOM 666 C C . SER A 1 81 ? 1.611 7.269 4.139 1.00 92.50 81 SER A C 1
ATOM 668 O O . SER A 1 81 ? 1.042 7.837 3.205 1.00 92.50 81 SER A O 1
ATOM 670 N N . VAL A 1 82 ? 1.012 6.344 4.891 1.00 94.81 82 VAL A N 1
ATOM 671 C CA . VAL A 1 82 ? -0.383 5.932 4.693 1.00 94.81 82 VAL A CA 1
ATOM 672 C C . VAL A 1 82 ? -1.322 7.040 5.155 1.00 94.81 82 VAL A C 1
ATOM 674 O O . VAL A 1 82 ? -1.320 7.413 6.323 1.00 94.81 82 VAL A O 1
ATOM 677 N N . GLU A 1 83 ? -2.163 7.530 4.252 1.00 95.12 83 GLU A N 1
ATOM 678 C CA . GLU A 1 83 ? -3.090 8.644 4.506 1.00 95.12 83 GLU A CA 1
ATOM 679 C C . GLU A 1 83 ? -4.551 8.183 4.552 1.00 95.12 83 GLU A C 1
ATOM 681 O O . GLU A 1 83 ? -5.376 8.762 5.257 1.00 95.12 83 GLU A O 1
ATOM 686 N N . LEU A 1 84 ? -4.888 7.134 3.795 1.00 94.94 84 LEU A N 1
ATOM 687 C CA . LEU A 1 84 ? -6.250 6.619 3.685 1.00 94.94 84 LEU A CA 1
ATOM 688 C C . LEU A 1 84 ? -6.232 5.110 3.431 1.00 94.94 84 LEU A C 1
ATOM 690 O O . LEU A 1 84 ? -5.379 4.587 2.717 1.00 94.94 84 LEU A O 1
ATOM 694 N N . ILE A 1 85 ? -7.215 4.412 3.996 1.00 95.25 85 ILE A N 1
ATOM 695 C CA . ILE A 1 85 ? -7.441 2.989 3.747 1.00 95.25 85 ILE A CA 1
ATOM 696 C C . ILE A 1 85 ? -8.893 2.808 3.314 1.00 95.25 85 ILE A C 1
ATOM 698 O O . ILE A 1 85 ? -9.815 3.023 4.099 1.00 95.25 85 ILE A O 1
ATOM 702 N N . GLU A 1 86 ? -9.094 2.377 2.072 1.00 95.00 86 GLU A N 1
ATOM 703 C CA . GLU A 1 86 ? -10.408 1.989 1.559 1.00 95.00 86 GLU A CA 1
ATOM 704 C C . GLU A 1 86 ? -10.563 0.475 1.658 1.00 95.00 86 GLU A C 1
ATOM 706 O O . GLU A 1 86 ? -9.647 -0.269 1.309 1.00 95.00 86 GLU A O 1
ATOM 711 N N . LYS A 1 87 ? -11.725 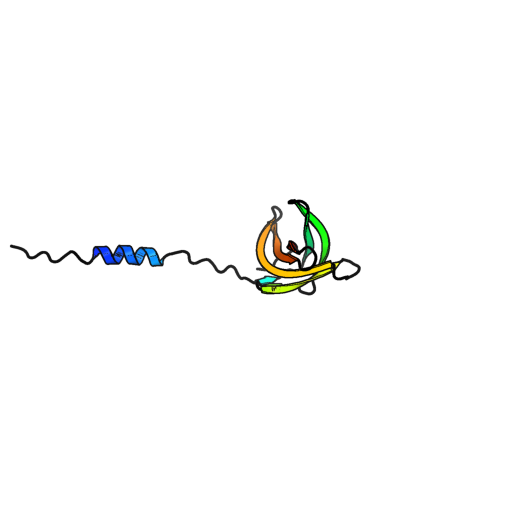0.017 2.125 1.00 94.00 87 LYS A N 1
ATOM 712 C CA . LYS A 1 87 ? -12.051 -1.402 2.298 1.00 94.00 87 LYS A CA 1
ATOM 713 C C . LYS A 1 87 ? -13.200 -1.745 1.367 1.00 94.00 87 LYS A C 1
ATOM 715 O O . LYS A 1 87 ? -14.266 -1.139 1.465 1.00 94.00 87 LYS A O 1
ATOM 720 N N . GLU A 1 88 ? -13.001 -2.722 0.498 1.00 93.69 88 GLU A N 1
ATOM 721 C CA . GLU A 1 88 ? -13.990 -3.119 -0.496 1.00 93.69 88 GLU A CA 1
ATOM 722 C C . GLU A 1 88 ? -14.134 -4.642 -0.567 1.00 93.69 88 GLU A C 1
ATOM 724 O O . GLU A 1 88 ? -13.262 -5.414 -0.162 1.00 93.69 88 GLU A O 1
ATOM 729 N N . VAL A 1 89 ? -15.275 -5.077 -1.098 1.00 93.94 89 VAL A N 1
ATOM 730 C CA . VAL A 1 89 ? -15.554 -6.481 -1.396 1.00 93.94 89 VAL A CA 1
ATOM 731 C C . VAL A 1 89 ? -15.882 -6.571 -2.876 1.00 93.94 89 VAL A C 1
ATOM 733 O O . VAL A 1 89 ? -16.799 -5.905 -3.358 1.00 93.94 89 VAL A O 1
ATOM 736 N N . ARG A 1 90 ? -15.117 -7.381 -3.605 1.00 90.38 90 ARG A N 1
ATOM 737 C CA . ARG A 1 90 ? -15.360 -7.666 -5.019 1.00 90.38 90 ARG A CA 1
ATOM 738 C C . ARG A 1 90 ? -16.668 -8.431 -5.204 1.00 90.38 90 ARG A C 1
ATOM 740 O O . ARG A 1 90 ? -17.187 -9.067 -4.290 1.00 90.38 90 ARG A O 1
ATOM 747 N N . VAL A 1 91 ? -17.162 -8.439 -6.439 1.00 92.06 91 VAL A N 1
ATOM 748 C CA . VAL A 1 91 ? -18.374 -9.179 -6.833 1.00 92.06 91 VAL A CA 1
ATOM 749 C C . VAL A 1 91 ? -18.282 -10.693 -6.598 1.00 92.06 91 VAL A C 1
ATOM 751 O O . VAL A 1 91 ? -19.309 -11.348 -6.463 1.00 92.06 91 VAL A O 1
ATOM 754 N N . ASP A 1 92 ? -17.069 -11.245 -6.534 1.00 90.50 92 ASP A N 1
ATOM 755 C CA . ASP A 1 92 ? -16.786 -12.654 -6.235 1.00 90.50 92 ASP A CA 1
ATOM 756 C C . ASP A 1 92 ? -16.605 -12.940 -4.731 1.00 90.50 92 ASP A C 1
ATOM 758 O O . ASP A 1 92 ? -16.332 -14.074 -4.347 1.00 90.50 92 ASP A O 1
ATOM 762 N N . GLY A 1 93 ? -16.789 -11.934 -3.870 1.00 92.00 93 GLY A N 1
ATOM 763 C CA . GLY A 1 93 ? -16.698 -12.059 -2.415 1.00 92.00 93 GLY A CA 1
ATOM 764 C C . GLY A 1 93 ? -15.293 -11.867 -1.840 1.00 92.00 93 GLY A C 1
ATOM 765 O O . GLY A 1 93 ? -15.148 -11.861 -0.617 1.00 92.00 93 GLY A O 1
ATOM 766 N N . VAL A 1 94 ? -14.270 -11.668 -2.679 1.00 92.12 94 VAL A N 1
ATOM 767 C CA . VAL A 1 94 ? -12.901 -11.404 -2.211 1.00 92.12 94 VAL A CA 1
ATOM 768 C C . VAL A 1 94 ? -12.821 -10.001 -1.608 1.00 92.12 94 VAL A C 1
ATOM 770 O O . VAL A 1 94 ? -13.169 -9.007 -2.253 1.00 92.12 94 VAL A O 1
ATOM 773 N N . LYS A 1 95 ? -12.351 -9.915 -0.360 1.00 95.38 95 LYS A N 1
ATOM 774 C CA . LYS A 1 95 ? -12.082 -8.643 0.318 1.00 95.38 95 LYS A CA 1
ATOM 775 C C . LYS A 1 95 ? -10.741 -8.094 -0.142 1.00 95.38 95 LYS A C 1
ATOM 777 O O . LYS A 1 95 ? -9.748 -8.813 -0.115 1.00 95.38 95 LYS A O 1
ATOM 782 N N . PHE A 1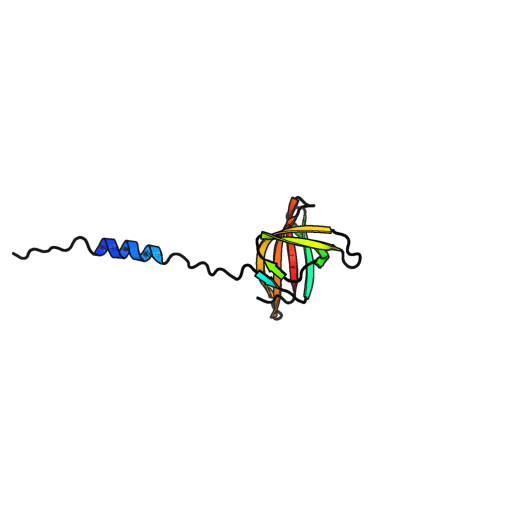 96 ? -10.689 -6.816 -0.480 1.00 95.56 96 PHE A N 1
ATOM 783 C CA . PHE A 1 96 ? -9.437 -6.131 -0.779 1.00 95.56 96 PHE A CA 1
ATOM 784 C C . PHE A 1 96 ? -9.430 -4.747 -0.144 1.00 95.56 96 PHE A C 1
ATOM 786 O O . PHE A 1 96 ? -10.478 -4.205 0.220 1.00 95.56 96 PHE A O 1
ATOM 793 N N . CYS A 1 97 ? -8.242 -4.172 -0.019 1.00 95.25 97 CYS A N 1
ATOM 794 C CA . CYS A 1 97 ? -8.088 -2.800 0.428 1.00 95.25 97 CYS A CA 1
ATOM 795 C C . CYS A 1 97 ? -7.228 -2.005 -0.532 1.00 95.25 97 CYS A C 1
ATOM 797 O O . CYS A 1 97 ? -6.290 -2.540 -1.121 1.00 95.25 97 CYS A O 1
ATOM 799 N N . ARG A 1 98 ? -7.526 -0.711 -0.646 1.00 95.69 98 ARG A N 1
ATOM 800 C CA . ARG A 1 98 ? -6.601 0.260 -1.226 1.00 95.69 98 ARG A CA 1
ATOM 801 C C . ARG A 1 98 ? -5.933 1.008 -0.086 1.00 95.69 98 ARG A C 1
ATOM 803 O O . ARG A 1 98 ? -6.603 1.706 0.674 1.00 95.69 98 ARG A O 1
ATOM 810 N N . VAL A 1 99 ? -4.626 0.820 0.045 1.00 96.06 99 VAL A N 1
ATOM 811 C CA . VAL A 1 99 ? -3.785 1.558 0.986 1.00 96.06 99 VAL A CA 1
ATOM 812 C C . VAL A 1 99 ? -3.202 2.736 0.228 1.00 96.06 99 VAL A C 1
ATOM 814 O O . VAL A 1 99 ? -2.317 2.563 -0.608 1.00 96.06 99 VAL A O 1
ATOM 817 N N . TRP A 1 100 ? -3.747 3.916 0.488 1.00 96.06 100 TRP A N 1
ATOM 818 C CA . TRP A 1 100 ? -3.371 5.150 -0.179 1.00 96.06 100 TRP A CA 1
ATOM 819 C C . TRP A 1 100 ? -2.289 5.884 0.599 1.00 96.06 100 TRP A C 1
ATOM 821 O O . TRP A 1 100 ? -2.350 5.983 1.828 1.00 96.06 100 TRP A O 1
ATOM 831 N N . GLY A 1 101 ? -1.351 6.481 -0.124 1.00 94.75 101 GLY A N 1
ATOM 832 C CA . GLY A 1 101 ? -0.334 7.330 0.467 1.00 94.75 101 GLY A CA 1
ATOM 833 C C . GLY A 1 101 ? 0.330 8.253 -0.539 1.00 94.75 101 GLY A C 1
ATOM 834 O O . GLY A 1 101 ? 0.230 8.075 -1.756 1.00 94.75 101 GLY A O 1
ATOM 835 N N . ASN A 1 102 ? 1.009 9.266 -0.009 1.00 91.62 102 ASN A N 1
ATOM 836 C CA . ASN A 1 102 ? 1.841 10.141 -0.823 1.00 91.62 102 ASN A CA 1
ATOM 837 C C . ASN A 1 102 ? 3.131 9.400 -1.180 1.00 91.62 102 ASN A C 1
ATOM 839 O O . ASN A 1 102 ? 3.900 9.038 -0.288 1.00 91.62 102 ASN A O 1
ATOM 843 N N . SER A 1 103 ? 3.348 9.192 -2.476 1.00 89.94 103 SER A N 1
ATOM 844 C CA . SER A 1 103 ? 4.582 8.636 -3.022 1.00 89.94 103 SER A CA 1
ATOM 845 C C . SER A 1 103 ? 5.752 9.582 -2.788 1.00 89.94 103 SER A C 1
ATOM 847 O O . SER A 1 103 ? 5.705 10.744 -3.201 1.00 89.94 103 SER A O 1
ATOM 849 N N . GLU A 1 104 ? 6.822 9.085 -2.165 1.00 89.50 104 GLU A N 1
ATOM 850 C CA . GLU A 1 104 ? 8.063 9.853 -2.038 1.00 89.50 104 GLU A CA 1
ATOM 851 C C . GLU A 1 104 ? 8.815 9.958 -3.381 1.00 89.50 104 GLU A C 1
ATOM 853 O O . GLU A 1 104 ? 9.567 10.914 -3.576 1.00 89.50 104 GLU A O 1
ATOM 858 N N . ILE A 1 105 ? 8.594 9.031 -4.324 1.00 88.31 105 ILE A N 1
ATOM 859 C CA . ILE A 1 105 ? 9.282 9.011 -5.629 1.00 88.31 105 ILE A CA 1
ATOM 860 C C . ILE A 1 105 ? 8.532 9.809 -6.702 1.00 88.31 105 ILE A C 1
ATOM 862 O O . ILE A 1 105 ? 9.129 10.636 -7.392 1.00 88.31 105 ILE A O 1
ATOM 866 N N . TYR A 1 106 ? 7.227 9.588 -6.842 1.00 84.75 106 TYR A N 1
ATOM 867 C CA . TYR A 1 106 ? 6.392 10.224 -7.865 1.00 84.75 106 TYR A CA 1
ATOM 868 C C . TYR A 1 106 ? 5.755 11.535 -7.386 1.00 84.75 106 TYR A C 1
ATOM 870 O O . TYR A 1 106 ? 5.179 12.264 -8.193 1.00 84.75 106 TYR A O 1
ATOM 878 N N . MET A 1 107 ? 5.864 11.854 -6.088 1.00 87.12 107 MET A N 1
ATOM 879 C CA . MET A 1 107 ? 5.298 13.063 -5.471 1.00 87.12 107 MET A CA 1
ATOM 880 C C . MET A 1 107 ? 3.792 13.231 -5.743 1.00 87.12 107 MET A C 1
ATOM 882 O O . MET A 1 107 ? 3.282 14.346 -5.878 1.00 87.12 107 MET A O 1
ATOM 886 N N . SER A 1 108 ? 3.076 12.111 -5.835 1.00 88.44 108 SER A N 1
ATOM 887 C CA . SER A 1 108 ? 1.644 12.034 -6.112 1.00 88.44 108 SER A CA 1
ATOM 888 C C . SER A 1 108 ? 0.956 11.058 -5.156 1.00 88.44 108 SER A C 1
ATOM 890 O O . SER A 1 108 ? 1.593 10.200 -4.540 1.00 88.44 108 SER A O 1
ATOM 892 N N . MET A 1 109 ? -0.361 11.211 -5.004 1.00 92.25 109 MET A N 1
ATOM 893 C CA . MET A 1 109 ? -1.173 10.273 -4.232 1.00 92.25 109 MET A CA 1
ATOM 894 C C . MET A 1 109 ? -1.354 8.990 -5.043 1.00 92.25 109 MET A C 1
ATOM 896 O O . MET A 1 109 ? -2.040 9.004 -6.067 1.00 92.25 109 MET A O 1
ATOM 900 N N . ASN A 1 110 ? -0.759 7.903 -4.566 1.00 94.12 110 ASN A N 1
ATOM 901 C CA . ASN A 1 110 ? -0.806 6.584 -5.187 1.00 94.12 110 ASN A CA 1
ATOM 902 C C . ASN A 1 110 ? -1.346 5.564 -4.177 1.00 94.12 110 ASN A C 1
ATOM 904 O O . ASN A 1 110 ? -1.590 5.893 -3.011 1.00 94.12 110 ASN A O 1
ATOM 908 N N . TYR A 1 111 ? -1.573 4.326 -4.613 1.00 95.38 111 TYR A N 1
ATOM 909 C CA . TYR A 1 111 ? -2.059 3.293 -3.704 1.00 95.38 111 TYR A CA 1
ATOM 910 C C . TYR A 1 111 ? -1.549 1.901 -4.033 1.00 95.38 111 TYR A C 1
ATOM 912 O O . TYR A 1 111 ? -1.213 1.579 -5.171 1.00 95.38 111 TYR A O 1
ATOM 920 N N . VAL A 1 112 ? -1.545 1.049 -3.011 1.00 96.06 112 VAL A N 1
ATOM 921 C CA . VAL A 1 112 ? -1.387 -0.395 -3.174 1.00 96.06 112 VAL A CA 1
ATOM 922 C C . VAL A 1 112 ? -2.739 -1.060 -2.987 1.00 96.06 112 VAL A C 1
ATOM 924 O O . VAL A 1 112 ? -3.437 -0.806 -2.004 1.00 96.06 112 VAL A O 1
ATOM 927 N N . VAL A 1 113 ? -3.110 -1.921 -3.929 1.00 95.94 113 VAL A N 1
ATOM 928 C CA . VAL A 1 113 ? -4.212 -2.866 -3.752 1.00 95.94 113 VAL A CA 1
ATOM 929 C C . VAL A 1 113 ? -3.665 -4.090 -3.042 1.00 95.94 113 VAL A C 1
ATOM 931 O O . VAL A 1 113 ? -2.765 -4.735 -3.570 1.00 95.94 113 VAL A O 1
ATOM 934 N N . VAL A 1 114 ? -4.223 -4.427 -1.884 1.00 95.94 114 VAL A N 1
ATOM 935 C CA . VAL A 1 114 ? -3.893 -5.647 -1.137 1.00 95.94 114 VAL A CA 1
ATOM 936 C C . VAL A 1 114 ? -5.119 -6.554 -1.071 1.00 95.94 114 VAL A C 1
ATOM 938 O O . VAL A 1 114 ? -6.216 -6.099 -0.736 1.00 95.94 114 VAL A O 1
ATOM 941 N N . ASN A 1 115 ? -4.957 -7.823 -1.441 1.00 95.25 115 ASN A N 1
ATOM 942 C CA . ASN A 1 115 ? -6.042 -8.807 -1.444 1.00 95.25 115 ASN A CA 1
ATOM 943 C C . ASN A 1 115 ? -6.126 -9.580 -0.123 1.00 95.25 115 ASN A C 1
ATOM 945 O O . ASN A 1 115 ? -5.202 -9.574 0.685 1.00 95.25 115 ASN A O 1
ATOM 949 N N . ASP A 1 116 ? -7.255 -10.255 0.085 1.00 95.75 116 ASP A N 1
ATOM 950 C CA . ASP A 1 116 ? -7.559 -11.034 1.289 1.00 95.75 116 ASP A CA 1
ATOM 951 C C . ASP A 1 116 ? -7.442 -10.191 2.562 1.00 95.75 116 ASP A C 1
ATOM 953 O O . ASP A 1 116 ? -6.811 -10.549 3.557 1.00 95.75 116 ASP A O 1
ATOM 957 N N . CYS A 1 117 ? -8.066 -9.016 2.502 1.00 95.06 117 CYS A N 1
ATOM 958 C CA . CYS A 1 117 ? -8.070 -8.062 3.595 1.00 95.06 117 CYS A CA 1
ATOM 959 C C . CYS A 1 117 ? -8.849 -8.569 4.819 1.00 95.06 117 CYS A C 1
ATOM 961 O O . CYS A 1 117 ? -10.032 -8.920 4.738 1.00 95.06 117 CYS A O 1
ATOM 963 N N . LEU A 1 118 ? -8.197 -8.509 5.977 1.00 92.62 118 LEU A N 1
ATOM 964 C CA . LEU A 1 118 ? -8.721 -8.855 7.291 1.00 92.62 118 LEU A CA 1
ATOM 965 C C . LEU A 1 118 ? -8.967 -7.563 8.084 1.00 92.62 118 LEU A C 1
ATOM 967 O O . LEU A 1 118 ? -8.022 -6.844 8.429 1.00 92.62 118 LEU A O 1
ATOM 971 N N . TYR A 1 119 ? -10.241 -7.263 8.341 1.00 80.69 119 TYR A N 1
ATOM 972 C CA . TYR A 1 119 ? -10.723 -6.105 9.098 1.00 80.69 119 TYR A CA 1
ATOM 973 C C . TYR A 1 119 ? -12.086 -6.374 9.736 1.00 80.69 119 TYR A C 1
ATOM 975 O O . TYR A 1 119 ? -12.796 -7.297 9.262 1.00 80.69 119 TYR A O 1
#

Radius of gyration: 23.4 Å; chains: 1; bounding box: 71×48×54 Å

Foldseek 3Di:
DDDDPDDPDPVVVVVVVVVPPDPPPPPPQKKFADAWKWWWDQDPNDTDGDATWDKPDRMDGQQDKIFIAHPPVRHTPWMFRFHDKAWDADPVRKIWIWGWGQTPVVRDIITMIGTRMDD

pLDDT: mean 82.39, std 17.76, range [38.97, 96.5]

Sequence (119 aa):
MIRSYVKGTYLFYIFLAFLISCSENQASNKVSWEGDSFYVNRENDEYKIDYSVTLDVTSTEIGTKINIFSFPEREIIDNFSVELIEKEVRVDGVKFCRVWGNSEIYMSMNYVVVNDCLY